Protein AF-A0A2R6FIN2-F1 (afdb_monomer)

Sequence (76 aa):
MVGYYDVVLGLIPVTLIGLTALLVGGGLPLWLSVPLSSTVAVGLIGHAMFVNGPEPAAVPEPAADVPASSGHRPAD

Structure (mmCIF, N/CA/C/O backbone):
data_AF-A0A2R6FIN2-F1
#
_entry.id   AF-A0A2R6FIN2-F1
#
loop_
_atom_site.group_PDB
_atom_site.id
_atom_site.type_symbol
_atom_site.label_atom_id
_atom_site.label_alt_id
_atom_site.label_comp_id
_atom_site.label_asym_id
_atom_site.label_entity_id
_atom_site.label_seq_id
_atom_site.pdbx_PDB_ins_code
_atom_site.Cartn_x
_atom_site.Cartn_y
_atom_site.Cartn_z
_atom_site.occupancy
_atom_site.B_iso_or_equiv
_atom_site.auth_seq_id
_atom_site.auth_comp_id
_atom_site.auth_asym_id
_atom_site.auth_atom_id
_atom_site.pdbx_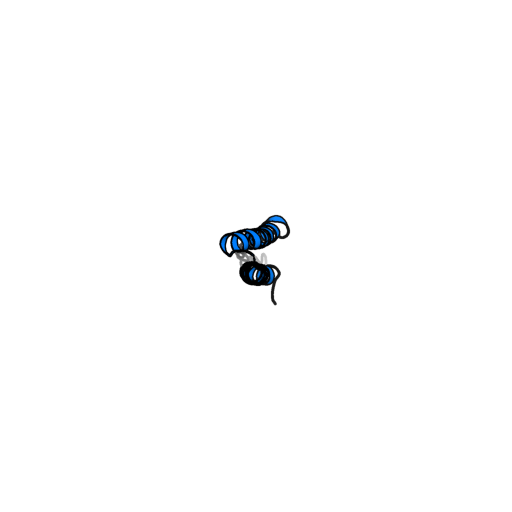PDB_model_num
ATOM 1 N N . MET A 1 1 ? -15.028 -12.463 10.923 1.00 77.62 1 MET A N 1
ATOM 2 C CA . MET A 1 1 ? -15.598 -11.362 10.120 1.00 77.62 1 MET A CA 1
ATOM 3 C C . MET A 1 1 ? -14.465 -10.409 9.821 1.00 77.62 1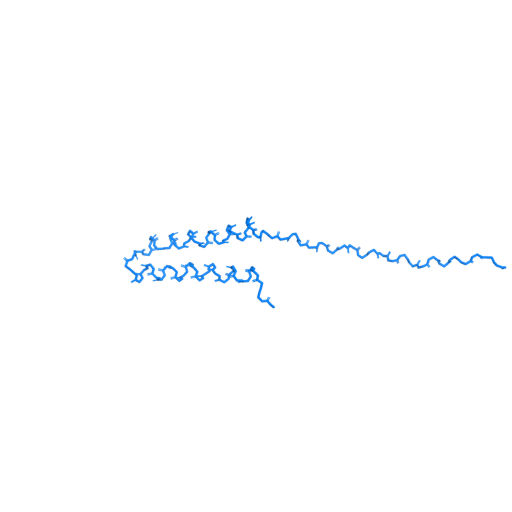 MET A C 1
ATOM 5 O O . MET A 1 1 ? -13.795 -10.026 10.765 1.00 77.62 1 MET A O 1
ATOM 9 N N . VAL A 1 2 ? -14.186 -10.147 8.542 1.00 87.00 2 VAL A N 1
ATOM 10 C CA . VAL A 1 2 ? -13.131 -9.199 8.149 1.00 87.00 2 VAL A CA 1
ATOM 11 C C . VAL A 1 2 ? -13.566 -7.818 8.630 1.00 87.00 2 VAL A C 1
ATOM 13 O O . VAL A 1 2 ? -14.635 -7.345 8.242 1.00 87.00 2 VAL A O 1
ATOM 16 N N . GLY A 1 3 ? -12.789 -7.229 9.532 1.00 91.06 3 GLY A N 1
ATOM 17 C CA . GLY A 1 3 ? -13.056 -5.910 10.090 1.00 91.06 3 GLY A CA 1
ATOM 18 C C . GLY A 1 3 ? -12.525 -4.784 9.206 1.00 91.06 3 GLY A C 1
ATOM 19 O O . GLY A 1 3 ? -11.788 -5.005 8.248 1.00 91.06 3 GLY A O 1
ATOM 20 N N . TYR A 1 4 ? -12.859 -3.544 9.570 1.00 93.00 4 TYR A N 1
ATOM 21 C CA . TYR A 1 4 ? -12.334 -2.340 8.912 1.00 93.00 4 TYR A CA 1
ATOM 22 C C . TYR A 1 4 ? -10.799 -2.341 8.843 1.00 93.00 4 TYR A C 1
ATOM 24 O O . TYR A 1 4 ? -10.218 -2.139 7.778 1.00 93.00 4 TYR A O 1
ATOM 32 N N . TYR A 1 5 ? -10.144 -2.631 9.969 1.00 92.56 5 TYR A N 1
ATOM 33 C CA . TYR A 1 5 ? -8.687 -2.628 10.061 1.00 92.56 5 TYR A CA 1
ATOM 34 C C . TYR A 1 5 ? -8.030 -3.753 9.257 1.00 92.56 5 TYR A C 1
ATOM 36 O O . TYR A 1 5 ? -6.951 -3.535 8.715 1.00 92.56 5 TYR A O 1
ATOM 44 N N . ASP A 1 6 ? -8.695 -4.899 9.089 1.00 94.25 6 ASP A N 1
ATOM 45 C CA . ASP A 1 6 ? -8.203 -5.981 8.226 1.00 94.25 6 ASP A CA 1
ATOM 46 C C . ASP A 1 6 ? -8.201 -5.552 6.750 1.00 94.25 6 ASP A C 1
ATOM 48 O O . ASP A 1 6 ? -7.255 -5.831 6.011 1.00 94.25 6 ASP A O 1
ATOM 52 N N . VAL A 1 7 ? -9.238 -4.821 6.319 1.00 95.69 7 VAL A N 1
ATOM 53 C CA . VAL A 1 7 ? -9.315 -4.262 4.959 1.00 95.69 7 VAL A CA 1
ATOM 54 C C . VAL A 1 7 ? -8.241 -3.199 4.748 1.00 95.69 7 VAL A C 1
ATOM 56 O O . VAL A 1 7 ? -7.520 -3.257 3.752 1.00 95.69 7 VAL A O 1
ATOM 59 N N . VAL A 1 8 ? -8.096 -2.247 5.676 1.00 95.75 8 VAL A N 1
ATOM 60 C CA . VAL A 1 8 ? -7.044 -1.217 5.601 1.00 95.75 8 VAL A CA 1
ATOM 61 C C . VAL A 1 8 ? -5.663 -1.869 5.543 1.00 95.75 8 VAL A C 1
ATOM 63 O O . VAL A 1 8 ? -4.843 -1.492 4.703 1.00 95.75 8 VAL A O 1
ATOM 66 N N . LEU A 1 9 ? -5.419 -2.877 6.385 1.00 95.06 9 LEU A N 1
ATOM 67 C CA . LEU A 1 9 ? -4.154 -3.602 6.428 1.00 95.06 9 LEU A CA 1
ATOM 68 C C . LEU A 1 9 ? -3.842 -4.283 5.092 1.00 95.06 9 LEU A C 1
ATOM 70 O O . LEU A 1 9 ? -2.696 -4.247 4.656 1.00 95.06 9 LEU A O 1
ATOM 74 N N . GLY A 1 10 ? -4.846 -4.849 4.417 1.00 97.38 10 GLY A N 1
ATOM 75 C CA . GLY A 1 10 ? -4.695 -5.401 3.068 1.00 97.38 10 GLY A CA 1
ATOM 76 C C . GLY A 1 10 ? -4.484 -4.334 1.987 1.00 97.38 10 GLY A C 1
ATOM 77 O O . GLY A 1 10 ? -3.709 -4.542 1.055 1.00 97.38 10 GLY A O 1
ATOM 78 N N . LEU A 1 11 ? -5.123 -3.167 2.111 1.00 97.62 11 LEU A N 1
ATOM 79 C CA . LEU A 1 11 ? -5.008 -2.079 1.134 1.00 97.62 11 LEU A CA 1
ATOM 80 C C . LEU A 1 11 ? -3.625 -1.416 1.123 1.00 97.62 11 LEU A C 1
ATOM 82 O O . LEU A 1 11 ? -3.193 -0.956 0.068 1.00 97.62 11 LEU A O 1
ATOM 86 N N . ILE A 1 12 ? -2.898 -1.383 2.241 1.00 97.88 12 ILE A N 1
ATOM 87 C CA . ILE A 1 12 ? -1.546 -0.797 2.310 1.00 97.88 12 ILE A CA 1
ATOM 88 C C . ILE A 1 12 ? -0.562 -1.473 1.328 1.00 97.88 12 ILE A C 1
ATOM 90 O O . ILE A 1 12 ? -0.038 -0.780 0.452 1.00 97.88 12 ILE A O 1
ATOM 94 N N . PRO A 1 13 ? -0.310 -2.797 1.386 1.00 97.75 13 PRO A N 1
ATOM 95 C CA . PRO A 1 13 ? 0.582 -3.452 0.433 1.00 97.75 13 PRO A CA 1
ATOM 96 C C . PRO A 1 13 ? 0.002 -3.462 -0.985 1.00 97.75 13 PRO A C 1
ATOM 98 O O . PRO A 1 13 ? 0.759 -3.328 -1.945 1.00 97.75 13 PRO A O 1
ATOM 101 N N . VAL A 1 14 ? -1.326 -3.568 -1.136 1.00 98.56 14 VAL A N 1
ATOM 102 C CA . VAL A 1 14 ? -1.991 -3.536 -2.451 1.00 98.56 14 VAL A CA 1
ATOM 103 C C . VAL A 1 14 ? -1.775 -2.198 -3.147 1.00 98.56 14 VAL A C 1
ATOM 105 O O . VAL A 1 14 ? -1.421 -2.176 -4.320 1.00 98.56 14 VAL A O 1
ATOM 108 N N . THR A 1 15 ? -1.946 -1.080 -2.446 1.00 98.12 15 THR A N 1
ATOM 109 C CA . THR A 1 15 ? -1.715 0.249 -3.024 1.00 98.12 15 THR A CA 1
ATOM 110 C C . THR A 1 15 ? -0.235 0.491 -3.273 1.00 98.12 15 THR A C 1
ATOM 112 O O . THR A 1 15 ? 0.115 0.950 -4.355 1.00 98.12 15 THR A O 1
ATOM 115 N N . LEU A 1 16 ? 0.649 0.113 -2.347 1.00 98.19 16 LEU A N 1
ATOM 116 C CA . LEU A 1 16 ? 2.085 0.297 -2.529 1.00 98.19 16 LEU A CA 1
ATOM 117 C C . LEU A 1 16 ? 2.613 -0.496 -3.734 1.00 98.19 16 LEU A C 1
ATOM 119 O O . LEU A 1 16 ? 3.223 0.081 -4.631 1.00 98.19 16 LEU A O 1
ATOM 123 N N . ILE A 1 17 ? 2.360 -1.805 -3.793 1.00 98.44 17 ILE A N 1
ATOM 124 C CA . ILE A 1 17 ? 2.880 -2.682 -4.853 1.00 98.44 17 ILE A CA 1
ATOM 125 C C . ILE A 1 17 ? 2.079 -2.501 -6.141 1.00 98.44 17 ILE A C 1
ATOM 127 O O . ILE A 1 17 ? 2.666 -2.342 -7.209 1.00 98.44 17 ILE A O 1
ATOM 131 N N . GLY A 1 18 ? 0.749 -2.487 -6.051 1.00 98.44 18 GLY A N 1
ATOM 132 C CA . GLY A 1 18 ? -0.145 -2.396 -7.203 1.00 98.44 18 GLY A CA 1
ATOM 133 C C . GLY A 1 18 ? -0.012 -1.073 -7.947 1.00 98.44 18 GLY A C 1
ATOM 134 O O . GLY A 1 18 ? 0.153 -1.083 -9.166 1.00 98.44 18 GLY A O 1
ATOM 135 N N . LEU A 1 19 ? 0.002 0.065 -7.238 1.00 98.50 19 LEU A N 1
ATOM 136 C CA . LEU A 1 19 ? 0.227 1.355 -7.896 1.00 98.50 19 LEU A CA 1
ATOM 137 C C . LEU A 1 19 ? 1.655 1.452 -8.421 1.00 98.50 19 LEU A C 1
ATOM 139 O O . LEU A 1 19 ? 1.836 1.880 -9.553 1.00 98.50 19 LEU A O 1
ATOM 143 N N . THR A 1 20 ? 2.669 1.004 -7.672 1.00 98.62 20 THR A N 1
ATOM 144 C CA . THR A 1 20 ? 4.050 1.009 -8.189 1.00 98.62 20 THR A CA 1
ATOM 145 C C . THR A 1 20 ? 4.163 0.208 -9.485 1.00 98.62 20 THR A C 1
ATOM 147 O O . THR A 1 20 ? 4.729 0.707 -10.454 1.00 98.62 20 THR A O 1
ATOM 150 N N . ALA A 1 21 ? 3.589 -0.997 -9.540 1.00 98.56 21 ALA A N 1
ATOM 151 C CA . ALA A 1 21 ? 3.580 -1.826 -10.742 1.00 98.56 21 ALA A CA 1
ATOM 152 C C . ALA A 1 21 ? 2.838 -1.148 -11.904 1.00 98.56 21 ALA A C 1
ATOM 154 O O . ALA A 1 21 ? 3.324 -1.176 -13.033 1.00 98.56 21 ALA A O 1
ATOM 155 N N . LEU A 1 22 ? 1.704 -0.497 -11.631 1.00 98.69 22 LEU A N 1
ATOM 156 C CA . LEU A 1 22 ? 0.930 0.235 -12.635 1.00 98.69 22 LEU A CA 1
ATOM 157 C C . LEU A 1 22 ? 1.701 1.443 -13.185 1.00 98.69 22 LEU A C 1
ATOM 159 O O . LEU A 1 22 ? 1.744 1.637 -14.397 1.00 98.69 22 LEU A O 1
ATOM 163 N N . LEU A 1 23 ? 2.344 2.229 -12.319 1.00 98.50 23 LEU A N 1
ATOM 164 C CA . LEU A 1 23 ? 3.133 3.398 -12.715 1.00 98.50 23 LEU A CA 1
ATOM 165 C C . LEU A 1 23 ? 4.372 2.986 -13.523 1.00 98.50 23 LEU A C 1
ATOM 167 O O . LEU A 1 23 ? 4.638 3.570 -14.573 1.00 98.50 23 LEU A O 1
ATOM 171 N N . VAL A 1 24 ? 5.088 1.947 -13.082 1.00 98.56 24 VAL A N 1
ATOM 172 C CA . VAL A 1 24 ? 6.241 1.402 -13.815 1.00 98.56 24 VAL A CA 1
ATOM 173 C C . VAL A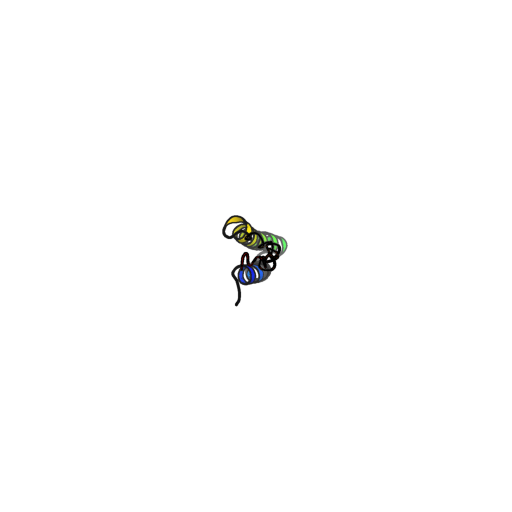 1 24 ? 5.811 0.817 -15.160 1.00 98.56 24 VAL A C 1
ATOM 175 O O . VAL A 1 24 ? 6.442 1.098 -16.176 1.00 98.56 24 VAL A O 1
ATOM 178 N N . GLY A 1 25 ? 4.708 0.064 -15.200 1.00 98.44 25 GLY A N 1
ATOM 179 C CA . GLY A 1 25 ? 4.123 -0.445 -16.445 1.00 98.44 25 GLY A CA 1
ATOM 180 C C . GLY A 1 25 ? 3.664 0.667 -17.396 1.00 98.44 25 GLY A C 1
ATOM 181 O O . GLY A 1 25 ? 3.701 0.487 -18.610 1.00 98.44 25 GLY A O 1
ATOM 182 N N . GLY A 1 26 ? 3.300 1.834 -16.855 1.00 98.06 26 GLY A N 1
ATOM 183 C CA . GLY A 1 26 ? 3.001 3.059 -17.600 1.00 98.06 26 GLY A CA 1
ATOM 184 C C . GLY A 1 26 ? 4.231 3.864 -18.042 1.00 98.06 26 GLY A C 1
ATOM 185 O O . GLY A 1 26 ? 4.068 4.913 -18.662 1.00 98.06 26 GLY A O 1
ATOM 186 N N . GLY A 1 27 ? 5.448 3.402 -17.740 1.00 97.75 27 GLY A N 1
ATOM 187 C CA . GLY A 1 27 ? 6.703 4.019 -18.179 1.00 97.75 27 GLY A CA 1
ATOM 188 C C . GLY A 1 27 ? 7.337 5.002 -17.190 1.00 97.75 27 GLY A C 1
ATOM 189 O O . GLY A 1 27 ? 8.356 5.611 -17.521 1.00 97.75 27 GLY A O 1
ATOM 190 N N . LEU A 1 28 ? 6.790 5.165 -15.979 1.00 98.31 28 LEU A N 1
ATOM 191 C CA . LEU A 1 28 ? 7.448 5.960 -14.939 1.00 98.31 28 LEU A CA 1
ATOM 192 C C . LEU A 1 28 ? 8.63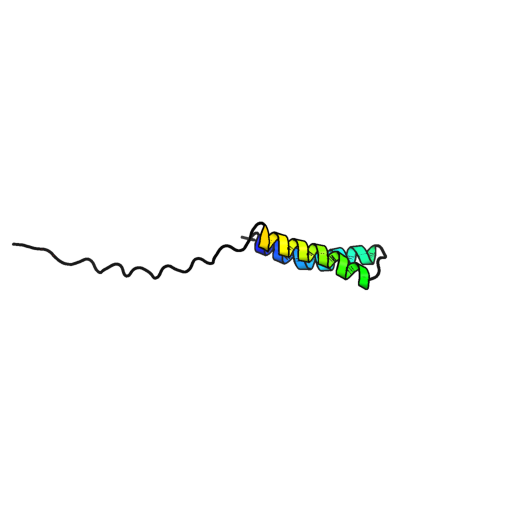9 5.196 -14.335 1.00 98.31 28 LEU A C 1
ATOM 194 O O . LEU A 1 28 ? 8.558 3.989 -14.098 1.00 98.31 28 LEU A O 1
ATOM 198 N N . PRO A 1 29 ? 9.751 5.880 -14.011 1.00 98.06 29 PRO A N 1
ATOM 199 C CA . PRO A 1 29 ? 10.885 5.225 -13.381 1.00 98.06 29 PRO A CA 1
ATOM 200 C C . PRO A 1 29 ? 10.543 4.780 -11.952 1.00 98.06 29 PRO A C 1
ATOM 202 O O . PRO A 1 29 ? 9.741 5.403 -11.248 1.00 98.06 29 PRO A O 1
ATOM 205 N N . LEU A 1 30 ? 11.197 3.710 -11.496 1.00 97.69 30 LEU A N 1
ATOM 206 C CA . LEU A 1 30 ? 10.931 3.100 -10.189 1.00 97.69 30 LEU A CA 1
ATOM 207 C C . LEU A 1 30 ? 11.135 4.082 -9.024 1.00 97.69 30 LEU A C 1
ATOM 209 O O . LEU A 1 30 ? 10.304 4.141 -8.122 1.00 97.69 30 LEU A O 1
ATOM 213 N N . TRP A 1 31 ? 12.199 4.892 -9.073 1.00 97.56 31 TRP A N 1
ATOM 214 C CA . TRP A 1 31 ? 12.522 5.862 -8.020 1.00 97.56 31 TRP A CA 1
ATOM 215 C C . TRP A 1 31 ? 11.457 6.956 -7.847 1.00 97.56 31 TRP A C 1
ATOM 217 O O . TRP A 1 31 ? 11.395 7.551 -6.779 1.00 97.56 31 TRP A O 1
ATOM 227 N N . LEU A 1 32 ? 10.617 7.199 -8.863 1.00 98.31 32 LEU A N 1
ATOM 228 C CA . LEU A 1 32 ? 9.480 8.123 -8.796 1.00 98.31 32 LEU A CA 1
ATOM 229 C C . LEU A 1 32 ? 8.169 7.396 -8.459 1.00 98.31 32 LEU A C 1
ATOM 231 O O . LEU A 1 32 ? 7.341 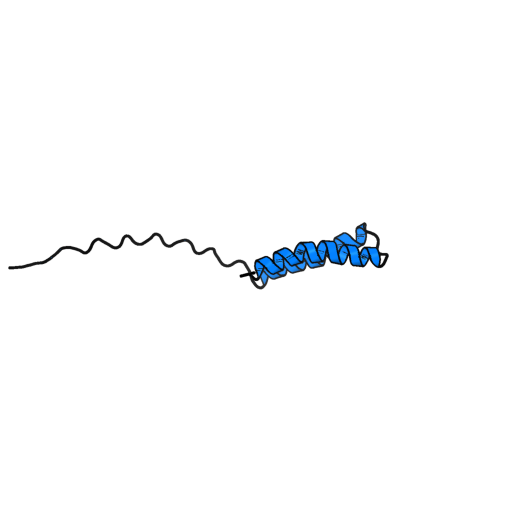7.910 -7.713 1.00 98.31 32 LEU A O 1
ATOM 235 N N . SER A 1 33 ? 7.989 6.182 -8.974 1.00 98.44 33 SER A N 1
ATOM 236 C CA . SER A 1 33 ? 6.770 5.394 -8.764 1.00 98.44 33 SER A CA 1
ATOM 237 C C . SER A 1 33 ? 6.580 4.986 -7.302 1.00 98.44 33 SER A C 1
ATOM 239 O O . SER A 1 33 ? 5.476 5.093 -6.774 1.00 98.44 33 SER A O 1
ATOM 241 N N . VAL A 1 34 ? 7.664 4.564 -6.640 1.00 98.19 34 VAL A N 1
ATOM 242 C CA . VAL A 1 34 ? 7.655 4.138 -5.230 1.00 98.19 34 VAL A CA 1
ATOM 243 C C . VAL A 1 34 ? 7.248 5.267 -4.272 1.00 98.19 34 VAL A C 1
ATOM 245 O O . VAL A 1 34 ? 6.349 5.046 -3.461 1.00 98.19 34 VAL A O 1
ATOM 248 N N . PRO A 1 35 ? 7.838 6.479 -4.313 1.00 98.31 35 PRO A N 1
ATOM 249 C CA . PRO A 1 35 ? 7.394 7.550 -3.425 1.00 98.31 35 PRO A CA 1
ATOM 250 C C . PRO A 1 35 ? 5.958 7.998 -3.723 1.00 98.31 35 PRO A C 1
ATOM 252 O O . PRO A 1 35 ? 5.217 8.260 -2.780 1.00 98.31 35 PRO A O 1
ATOM 255 N N . LEU A 1 36 ? 5.522 8.020 -4.991 1.00 98.50 36 LEU A N 1
ATOM 256 C CA . LEU A 1 36 ? 4.142 8.377 -5.344 1.00 98.50 36 LEU A CA 1
ATOM 257 C C . LEU A 1 36 ? 3.120 7.397 -4.755 1.00 98.50 36 LEU A C 1
ATOM 259 O O . LEU A 1 36 ? 2.184 7.828 -4.082 1.00 98.50 36 LEU A O 1
ATOM 263 N N . SER A 1 37 ? 3.308 6.090 -4.938 1.00 98.31 37 SER A N 1
ATOM 264 C CA . SER A 1 37 ? 2.429 5.071 -4.346 1.00 98.31 37 SER A CA 1
ATOM 265 C C . SER A 1 37 ? 2.473 5.090 -2.814 1.00 98.31 37 SER A C 1
ATOM 267 O O . SER A 1 37 ? 1.441 4.912 -2.163 1.00 98.31 37 SER A O 1
ATOM 269 N N . SER A 1 38 ? 3.635 5.400 -2.229 1.00 98.31 38 SER A N 1
ATOM 270 C CA . SER A 1 38 ? 3.797 5.532 -0.777 1.00 98.31 38 SER A CA 1
ATOM 271 C C . SER A 1 38 ? 2.924 6.640 -0.188 1.00 98.31 38 SER A C 1
ATOM 273 O O . SER A 1 38 ? 2.413 6.470 0.915 1.00 98.31 38 SER A O 1
ATOM 275 N N . THR A 1 39 ? 2.679 7.742 -0.910 1.00 98.56 39 THR A N 1
ATOM 276 C CA . THR A 1 39 ? 1.769 8.801 -0.423 1.00 98.56 39 THR A CA 1
ATOM 277 C C . THR A 1 39 ? 0.342 8.294 -0.217 1.00 98.56 39 THR A C 1
ATOM 279 O O . THR A 1 39 ? -0.299 8.650 0.771 1.00 98.56 39 THR A O 1
ATOM 282 N N . VAL A 1 40 ? -0.136 7.406 -1.093 1.00 98.31 40 VAL A N 1
ATOM 283 C CA . VAL A 1 40 ? -1.465 6.793 -0.981 1.00 98.31 40 VAL A CA 1
ATOM 284 C C . VAL A 1 40 ? -1.507 5.834 0.208 1.00 98.31 40 VAL A C 1
ATOM 286 O O . VAL A 1 40 ? -2.439 5.895 1.008 1.00 98.31 40 VAL A O 1
ATOM 289 N N . ALA A 1 41 ? -0.474 5.003 0.375 1.00 98.25 41 ALA A N 1
ATOM 290 C CA . ALA A 1 41 ? -0.363 4.093 1.515 1.00 98.25 41 ALA A CA 1
ATOM 291 C C . ALA A 1 41 ? -0.321 4.851 2.857 1.00 98.25 41 ALA A C 1
ATOM 293 O O . ALA A 1 41 ? -1.046 4.505 3.788 1.00 98.25 41 ALA A O 1
ATOM 294 N N . VAL A 1 42 ? 0.464 5.930 2.947 1.00 98.31 42 VAL A N 1
ATOM 295 C CA . VAL A 1 42 ? 0.507 6.806 4.130 1.00 98.31 42 VAL A CA 1
ATOM 296 C C . VAL A 1 42 ? -0.839 7.497 4.356 1.00 98.31 42 VAL A C 1
ATOM 298 O O . VAL A 1 42 ? -1.282 7.598 5.497 1.00 98.31 42 VAL A O 1
ATOM 301 N N . GLY A 1 43 ? -1.529 7.914 3.292 1.00 98.00 43 GLY A N 1
ATOM 302 C CA . GLY A 1 43 ? -2.885 8.456 3.372 1.00 98.00 43 GLY A CA 1
ATOM 303 C C . GLY A 1 43 ? -3.891 7.465 3.963 1.00 98.00 43 GLY A C 1
ATOM 304 O O . GLY A 1 43 ? -4.692 7.854 4.808 1.00 98.00 43 GLY A O 1
ATOM 305 N N . LEU A 1 44 ? -3.819 6.180 3.592 1.00 97.25 44 LEU A N 1
ATOM 306 C CA . LEU A 1 44 ? -4.648 5.119 4.182 1.00 97.25 44 LEU A CA 1
ATOM 307 C C . LEU A 1 44 ? -4.347 4.910 5.668 1.00 97.25 44 LEU A C 1
ATOM 309 O O . LEU A 1 44 ? -5.275 4.811 6.469 1.00 97.25 44 LEU A O 1
ATOM 313 N N . ILE A 1 45 ? -3.063 4.884 6.041 1.00 96.06 45 ILE A N 1
ATOM 314 C CA . ILE A 1 45 ? -2.640 4.791 7.446 1.00 96.06 45 ILE A CA 1
ATOM 315 C C . ILE A 1 45 ? -3.191 5.984 8.233 1.00 96.06 45 ILE A C 1
ATOM 317 O O . ILE A 1 45 ? -3.803 5.804 9.283 1.00 96.06 45 ILE A O 1
ATOM 321 N N . GLY A 1 46 ? -3.029 7.200 7.705 1.00 96.19 46 GLY A N 1
ATOM 322 C CA . GLY A 1 46 ? -3.567 8.416 8.307 1.00 96.19 46 GLY A CA 1
ATOM 323 C C . GLY A 1 46 ? -5.090 8.374 8.434 1.00 96.19 46 GLY A C 1
ATOM 324 O O . GLY A 1 46 ? -5.624 8.665 9.498 1.00 96.19 46 GLY A O 1
ATOM 325 N N . HIS A 1 47 ? -5.805 7.946 7.395 1.00 96.25 47 HIS A N 1
ATOM 326 C CA . HIS A 1 47 ? -7.259 7.809 7.439 1.00 96.25 47 HIS A CA 1
ATOM 327 C C . HIS A 1 47 ? -7.706 6.842 8.546 1.00 96.25 47 HIS A C 1
ATOM 329 O O . HIS A 1 47 ? -8.592 7.177 9.328 1.00 96.25 47 HIS A O 1
ATOM 335 N N . ALA A 1 48 ? -7.048 5.690 8.678 1.00 94.38 48 ALA A N 1
ATOM 336 C CA . ALA A 1 48 ? -7.359 4.733 9.735 1.00 94.38 48 ALA A CA 1
ATOM 337 C C . ALA A 1 48 ? -7.048 5.270 11.139 1.00 94.38 48 ALA A C 1
ATOM 339 O O . ALA A 1 48 ? -7.816 5.028 12.060 1.00 94.38 48 ALA A O 1
ATOM 340 N N . MET A 1 49 ? -5.962 6.030 11.305 1.00 92.75 49 MET A N 1
ATOM 341 C CA . MET A 1 49 ? -5.586 6.601 12.604 1.00 92.75 49 MET A CA 1
ATOM 342 C C . MET A 1 49 ? -6.452 7.793 13.022 1.00 92.75 49 MET A C 1
ATOM 344 O O . MET A 1 49 ? -6.724 7.952 14.209 1.00 92.75 49 MET A O 1
ATOM 348 N N . PHE A 1 50 ? -6.871 8.637 12.076 1.00 93.69 50 PHE A N 1
ATOM 349 C CA . PHE A 1 50 ? -7.517 9.918 12.384 1.00 93.69 50 PHE A CA 1
ATOM 350 C C . PHE A 1 50 ? -9.027 9.948 12.121 1.00 93.69 50 PHE A C 1
ATOM 352 O O . PHE A 1 50 ? -9.722 10.711 12.784 1.00 93.69 50 PHE A O 1
ATOM 359 N N . VAL A 1 51 ? -9.552 9.156 11.178 1.00 92.19 51 VAL A N 1
ATOM 360 C CA . VAL A 1 51 ? -10.996 9.149 10.858 1.00 92.19 51 VAL A CA 1
ATOM 361 C C . VAL A 1 51 ? -11.736 8.059 11.618 1.00 92.19 51 VAL A C 1
ATOM 363 O O . VAL A 1 51 ? -12.815 8.311 12.141 1.00 92.19 51 VAL A O 1
ATOM 366 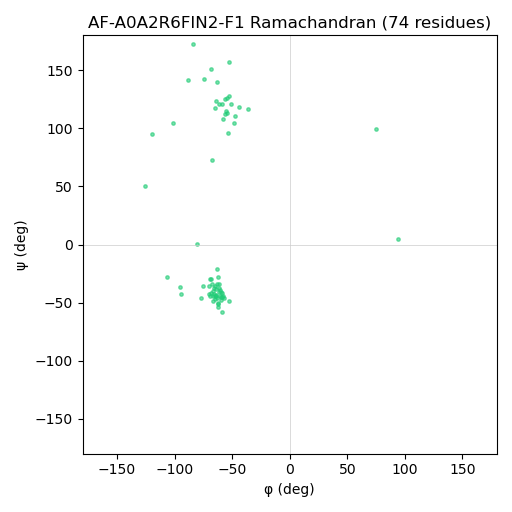N N . ASN A 1 52 ? -11.157 6.863 11.698 1.00 89.31 52 ASN A N 1
ATOM 367 C CA . ASN A 1 52 ? -11.742 5.737 12.421 1.00 89.31 52 ASN A CA 1
ATOM 368 C C . ASN A 1 52 ? -10.741 5.185 13.436 1.00 89.31 52 ASN A C 1
ATOM 370 O O . ASN A 1 52 ? -10.438 3.994 13.406 1.00 89.31 52 ASN A O 1
ATOM 374 N N . GLY A 1 53 ? -10.180 6.088 14.249 1.00 83.56 53 GLY A N 1
ATOM 375 C CA . GLY A 1 53 ? -9.059 5.822 15.146 1.00 83.56 53 GLY A CA 1
ATOM 376 C C . GLY A 1 53 ? -9.278 4.620 16.071 1.00 83.56 53 GLY A C 1
ATOM 377 O O . GLY A 1 53 ? -10.414 4.207 16.303 1.00 83.56 53 GLY A O 1
ATOM 378 N N . PRO A 1 54 ? -8.191 4.010 16.570 1.00 80.38 54 PRO A N 1
ATOM 379 C CA . PRO A 1 54 ? -8.290 2.793 17.358 1.00 80.38 54 PRO A CA 1
ATOM 380 C C . PRO A 1 54 ? -9.051 3.063 18.656 1.00 80.38 54 PRO A C 1
ATOM 382 O O . PRO A 1 54 ? -8.663 3.922 19.448 1.00 80.38 54 PRO A O 1
ATOM 385 N N . GLU A 1 55 ? -10.126 2.307 18.868 1.00 81.69 55 GLU A N 1
ATOM 386 C CA . GLU A 1 55 ? -10.875 2.338 20.119 1.00 81.69 55 GLU A CA 1
ATOM 387 C C . GLU A 1 55 ? -9.979 1.856 21.271 1.00 81.69 55 GLU A C 1
ATOM 389 O O . GLU A 1 55 ? -9.222 0.888 21.096 1.00 81.69 55 GLU A O 1
ATOM 394 N N . PRO A 1 56 ? -10.046 2.491 22.456 1.00 78.44 56 PRO A N 1
ATOM 395 C CA . PRO A 1 56 ? -9.353 2.001 23.634 1.00 78.44 56 PRO A CA 1
ATOM 396 C C . PRO A 1 56 ? -9.711 0.535 23.871 1.00 78.44 56 PRO A C 1
ATOM 398 O O . PRO A 1 56 ? -10.887 0.172 23.923 1.00 78.44 56 PRO A O 1
ATOM 401 N N . ALA A 1 57 ? -8.695 -0.316 24.023 1.00 74.44 57 ALA A N 1
ATOM 402 C CA . ALA A 1 57 ? -8.933 -1.690 24.431 1.00 74.44 57 ALA A CA 1
ATOM 403 C C . ALA A 1 57 ? -9.704 -1.667 25.756 1.00 74.44 57 ALA A C 1
ATOM 405 O O . ALA A 1 57 ? -9.264 -1.025 26.713 1.00 74.44 57 ALA A O 1
ATOM 406 N N . ALA A 1 58 ? -10.856 -2.341 25.801 1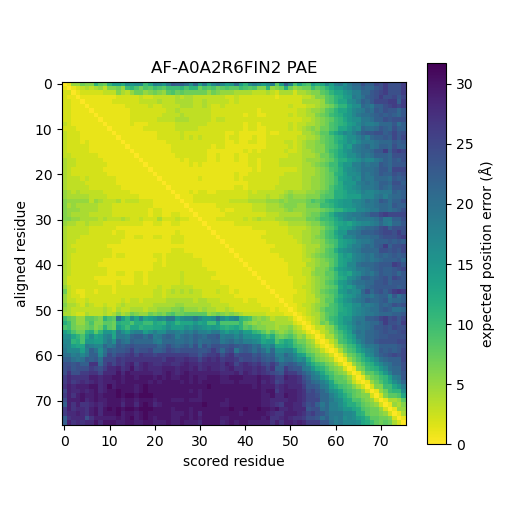.00 72.94 58 ALA A N 1
ATOM 407 C CA . ALA A 1 58 ? -11.614 -2.489 27.031 1.00 72.94 58 ALA A CA 1
ATOM 408 C C . ALA A 1 58 ? -10.706 -3.172 28.058 1.00 72.94 58 ALA A C 1
ATOM 410 O O . ALA A 1 58 ? -10.377 -4.352 27.924 1.00 72.94 58 ALA A O 1
ATOM 411 N N . VAL A 1 59 ? -10.256 -2.410 29.055 1.00 76.12 59 VAL A N 1
ATOM 412 C CA . VAL A 1 59 ? -9.602 -2.977 30.229 1.00 76.12 59 VAL A CA 1
ATOM 413 C C . VAL A 1 59 ? -10.660 -3.869 30.870 1.00 76.12 59 VAL A C 1
ATOM 415 O O . VAL A 1 59 ? -11.737 -3.354 31.179 1.00 76.12 59 VAL A O 1
ATOM 418 N N . PRO A 1 60 ? -10.422 -5.184 31.026 1.00 72.19 60 PRO A N 1
ATOM 419 C CA . PRO A 1 60 ? -11.346 -6.021 31.766 1.00 72.19 60 PRO A CA 1
ATOM 420 C C . PRO A 1 60 ? -11.501 -5.391 33.146 1.00 72.19 60 PRO A C 1
ATOM 422 O O . PRO A 1 60 ? -10.518 -5.267 33.880 1.00 72.19 60 PRO A O 1
ATOM 425 N N . GLU A 1 61 ? -12.706 -4.920 33.460 1.00 70.50 61 GLU A N 1
ATOM 426 C CA . GLU A 1 61 ? -13.028 -4.473 34.807 1.00 70.50 61 GLU A CA 1
ATOM 427 C C . GLU A 1 61 ? -12.678 -5.649 35.730 1.00 70.50 61 GLU A C 1
ATOM 429 O O . GLU A 1 61 ? -13.091 -6.778 35.426 1.00 70.50 61 GLU A O 1
ATOM 434 N N . PRO A 1 62 ? -11.843 -5.457 36.775 1.00 69.06 62 PRO A N 1
ATOM 435 C CA . PRO A 1 62 ? -11.573 -6.522 37.726 1.00 69.06 62 PRO A CA 1
ATOM 436 C C . PRO A 1 62 ? -12.930 -7.044 38.163 1.00 69.06 62 PRO A C 1
ATOM 438 O O . PRO A 1 62 ? -13.752 -6.243 38.608 1.00 69.06 62 PRO A O 1
ATOM 441 N N . ALA A 1 63 ? -13.186 -8.337 37.940 1.00 66.69 63 ALA A N 1
ATOM 442 C CA . ALA A 1 63 ? -14.429 -8.962 38.350 1.00 66.69 63 ALA A CA 1
ATOM 443 C C . ALA A 1 63 ? -14.662 -8.531 39.793 1.00 66.69 63 ALA A C 1
ATOM 445 O O . ALA A 1 63 ? -13.861 -8.873 40.663 1.00 66.69 63 ALA A O 1
ATOM 446 N N . ALA A 1 64 ? -15.672 -7.686 40.016 1.00 63.69 64 ALA A N 1
ATOM 447 C CA . ALA A 1 64 ? -16.065 -7.336 41.358 1.00 63.69 64 ALA A CA 1
ATOM 448 C C . ALA A 1 64 ? -16.318 -8.679 42.030 1.00 63.69 64 ALA A C 1
ATOM 450 O O . ALA A 1 64 ? -17.200 -9.419 41.585 1.00 63.69 64 ALA A O 1
ATOM 451 N N . ASP A 1 65 ? -15.474 -9.027 43.005 1.00 61.00 65 ASP A N 1
ATOM 452 C CA . ASP A 1 65 ? -15.732 -10.131 43.910 1.00 61.00 65 ASP A CA 1
ATOM 453 C C . ASP A 1 65 ? -17.164 -9.916 44.377 1.00 61.00 65 ASP A C 1
ATOM 455 O O . ASP A 1 65 ? -17.454 -8.973 45.117 1.00 61.00 65 ASP A O 1
ATOM 459 N N . VAL A 1 66 ? -18.084 -10.724 43.845 1.00 63.69 66 VAL A N 1
ATOM 460 C CA . VAL A 1 66 ? -19.462 -10.754 44.308 1.00 63.69 66 VAL A CA 1
ATOM 461 C C . VAL A 1 66 ? -19.316 -11.056 45.790 1.00 63.69 66 VAL A C 1
ATOM 463 O O . VAL A 1 66 ? -18.823 -12.142 46.113 1.00 63.69 66 VAL A O 1
ATOM 466 N N . PRO A 1 67 ? -19.649 -10.121 46.703 1.00 56.75 67 PRO A N 1
ATOM 467 C CA . PRO A 1 67 ? -19.490 -10.392 48.113 1.00 56.75 67 PRO A CA 1
ATOM 468 C C . PRO A 1 67 ? -20.346 -11.618 48.376 1.00 56.75 67 PRO A C 1
ATOM 470 O O . PRO A 1 67 ? -21.541 -11.607 48.060 1.00 56.75 67 PRO A O 1
ATOM 473 N N . ALA A 1 68 ? -19.719 -12.690 48.870 1.00 64.00 68 ALA A N 1
ATOM 474 C CA . ALA A 1 68 ? -20.431 -13.862 49.338 1.00 64.00 68 ALA A CA 1
ATOM 475 C C . ALA A 1 68 ? -21.609 -13.353 50.164 1.00 64.00 68 ALA A C 1
ATOM 477 O O . ALA A 1 68 ? -21.405 -12.597 51.118 1.00 64.00 68 ALA A O 1
ATOM 478 N N . SER A 1 69 ? -22.820 -13.681 49.706 1.00 58.69 69 SER A N 1
ATOM 479 C CA . SER A 1 69 ? -24.081 -13.270 50.308 1.00 58.69 69 SER A CA 1
ATOM 480 C C . SER A 1 69 ? -23.923 -13.256 51.820 1.00 58.69 69 SER A C 1
ATOM 482 O O . SER A 1 69 ? -23.625 -14.295 52.414 1.00 58.69 69 SER A O 1
ATOM 484 N N . SER A 1 70 ? -24.065 -12.078 52.418 1.00 58.97 70 SER A N 1
ATOM 485 C CA . SER A 1 70 ? -24.091 -11.879 53.855 1.00 58.97 70 SER A CA 1
ATOM 486 C C . SER A 1 70 ? -25.156 -12.800 54.443 1.00 58.97 70 SER A C 1
ATOM 488 O O . SER A 1 70 ? -26.346 -12.494 54.455 1.00 58.97 70 SER A O 1
ATOM 490 N N . GLY A 1 71 ? -24.708 -13.964 54.916 1.00 60.53 71 GLY A N 1
ATOM 491 C CA . GLY A 1 71 ? -25.464 -14.878 55.753 1.00 60.53 71 GLY A CA 1
ATOM 492 C C . GLY A 1 71 ? -25.690 -14.225 57.108 1.00 60.53 71 GLY A C 1
ATOM 493 O O . GLY A 1 71 ? -25.048 -14.574 58.090 1.00 60.53 71 GLY A O 1
ATOM 494 N N . HIS A 1 72 ? -26.577 -13.237 57.146 1.00 62.16 72 HIS A N 1
ATOM 495 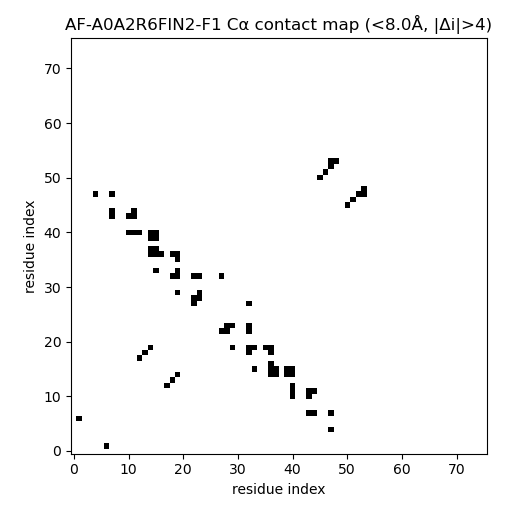C CA . HIS A 1 72 ? -27.115 -12.665 58.366 1.00 62.16 72 HIS A CA 1
ATOM 496 C C . HIS A 1 72 ? -28.628 -12.872 58.340 1.00 62.16 72 HIS A C 1
ATOM 498 O O . HIS A 1 72 ? -29.367 -12.105 57.727 1.00 62.16 72 HIS A O 1
ATOM 504 N N . ARG A 1 73 ? -29.082 -13.955 58.978 1.00 7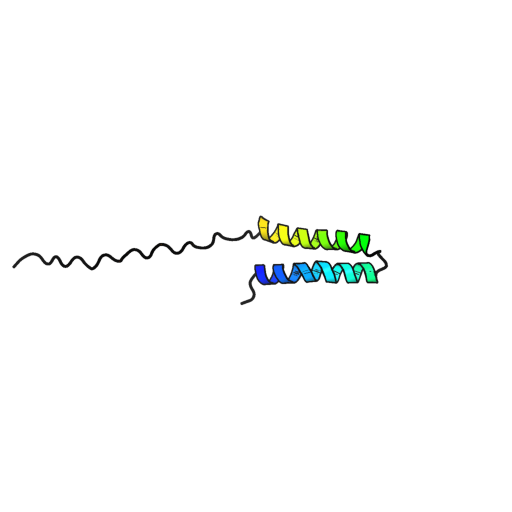0.94 73 ARG A N 1
ATOM 505 C CA . ARG A 1 73 ? -30.489 -14.175 59.320 1.00 70.94 73 ARG A CA 1
ATOM 506 C C . ARG A 1 73 ? -30.652 -13.835 60.806 1.00 70.94 73 ARG A C 1
ATOM 508 O O . ARG A 1 73 ? -30.180 -14.620 61.626 1.00 70.94 73 ARG A O 1
ATOM 515 N N . PRO A 1 74 ? -31.242 -12.685 61.172 1.00 66.50 74 PRO A N 1
ATOM 516 C CA . PRO A 1 74 ? -31.543 -12.387 62.561 1.00 66.50 74 PRO A CA 1
ATOM 517 C C . PRO A 1 74 ? -32.934 -12.910 62.968 1.00 66.50 74 PRO A C 1
ATOM 519 O O . PRO A 1 74 ? -33.896 -12.776 62.215 1.00 66.50 74 PRO A O 1
ATOM 522 N N . ALA A 1 75 ? -32.963 -13.414 64.207 1.00 59.66 75 ALA A N 1
ATOM 523 C CA . ALA A 1 75 ? -34.060 -13.553 65.173 1.00 59.66 75 ALA A CA 1
ATOM 524 C C . ALA A 1 75 ? -35.148 -14.635 64.990 1.00 59.66 75 ALA A C 1
ATOM 526 O O . ALA A 1 75 ? -36.185 -14.384 64.375 1.00 59.66 75 ALA A O 1
ATOM 527 N N . ASP A 1 76 ? -34.958 -15.737 65.728 1.00 52.56 76 ASP A N 1
ATOM 528 C CA . ASP A 1 76 ? -35.941 -16.372 66.619 1.00 52.56 76 ASP A CA 1
ATOM 529 C C . ASP A 1 76 ? -35.235 -17.016 67.830 1.00 52.56 76 ASP A C 1
ATOM 531 O O . ASP A 1 76 ? -34.153 -17.619 67.639 1.00 52.56 76 ASP A O 1
#

pLDDT: mean 87.3, std 14.43, range [52.56, 98.69]

Foldseek 3Di:
DQDPVNVLVVVLVCLQVVQLVVCVVVPDDNVVSNVVSVVVSVVSVCCDCPVVNDDPDPDPDPPPPPPPPPPDDDDD

Radius of gyration: 26.29 Å; Cα contacts (8 Å, |Δi|>4): 43; chains: 1; bounding box: 48×26×85 Å

Solvent-accessible surface area (backbone atoms only — not comparable to full-atom values): 4680 Å² total; per-residue (Å²): 129,92,46,73,66,56,52,53,61,54,46,35,59,47,38,33,52,51,42,21,51,51,36,40,75,70,68,44,56,65,86,59,22,48,60,57,20,41,52,55,28,51,47,51,54,48,44,45,57,72,74,62,41,84,74,79,76,80,72,77,71,76,76,72,75,72,71,75,76,80,88,75,84,85,90,135

Secondary structure (DSSP, 8-state):
---HHHHHHHHHHHHHHHHHHHHHHTT--HHHHHHHHHHHHHHHHHHHHHTSPPPPP-------------------

Mean predicted aligned error: 10.72 Å